Protein 2DYQ (pdb70)

Structure (mmCIF, N/CA/C/O backbone):
data_2DYQ
#
_entry.id   2DYQ
#
_cell.length_a   82.292
_cell.length_b   82.292
_cell.length_c   104.871
_cell.angle_alpha   90.00
_cell.angle_beta   90.00
_cell.angle_gamma   120.00
#
_symmetry.space_group_name_H-M   'P 62 2 2'
#
loop_
_atom_site.group_PDB
_atom_site.id
_atom_site.type_symbol
_atom_site.label_atom_id
_atom_site.label_alt_id
_atom_site.label_comp_id
_atom_site.label_asym_id
_atom_site.label_entity_id
_atom_site.label_seq_id
_atom_site.pdbx_PDB_ins_code
_atom_site.Cartn_x
_atom_site.Cartn_y
_atom_site.Cartn_z
_atom_site.occupancy
_atom_site.B_iso_or_equiv
_atom_site.auth_seq_id
_atom_site.auth_comp_id
_atom_site.auth_asym_id
_atom_site.auth_atom_id
_atom_site.pdbx_PDB_model_num
ATOM 1 N N . ALA A 1 15 ? 39.708 42.351 23.271 1.00 58.02 288 ALA A N 1
ATOM 2 C CA . ALA A 1 15 ? 39.585 43.818 23.017 1.00 57.89 288 ALA A CA 1
ATOM 3 C C . ALA A 1 15 ? 40.031 44.196 21.587 1.00 57.76 288 ALA A C 1
ATOM 4 O O . ALA A 1 15 ? 41.209 44.506 21.348 1.00 57.83 288 ALA A O 1
ATOM 6 N N . GLN A 1 16 ? 39.085 44.145 20.643 1.00 57.35 289 GLN A N 1
ATOM 7 C CA . GLN A 1 16 ? 39.345 44.523 19.239 1.00 56.89 289 GLN A CA 1
ATOM 8 C C . GLN A 1 16 ? 38.557 45.736 18.714 1.00 56.08 289 GLN A C 1
ATOM 9 O O . GLN A 1 16 ? 37.929 46.463 19.493 1.00 56.28 289 GLN A O 1
ATOM 15 N N . LYS A 1 17 ? 38.601 45.961 17.404 1.00 54.74 290 LYS A N 1
ATOM 16 C CA . LYS A 1 17 ? 37.948 47.135 16.823 1.00 53.47 290 LYS A CA 1
ATOM 17 C C . LYS A 1 17 ? 37.895 47.022 15.310 1.00 52.34 290 LYS A C 1
ATOM 18 O O . LYS A 1 17 ? 38.911 47.184 14.635 1.00 52.45 290 LYS A O 1
ATOM 24 N N . TYR A 1 18 ? 36.730 46.729 14.757 1.00 50.69 291 TYR A N 1
ATOM 25 C CA . TYR A 1 18 ? 36.665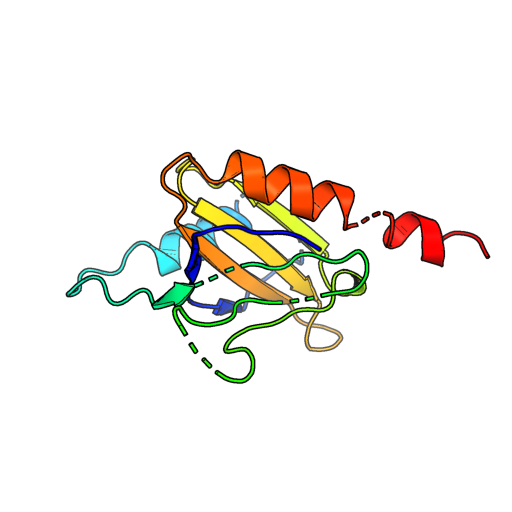 46.619 13.315 1.00 49.30 291 TYR A CA 1
ATOM 26 C C . TYR A 1 18 ? 35.383 47.190 12.758 1.00 48.77 291 TYR A C 1
ATOM 27 O O . TYR A 1 18 ? 34.301 46.810 13.184 1.00 48.84 291 TYR A O 1
ATOM 36 N N . GLU A 1 19 ? 35.520 48.133 11.828 1.00 48.25 292 GLU A N 1
ATOM 37 C CA . GLU A 1 19 ? 34.370 48.723 11.148 1.00 47.80 292 GLU A CA 1
ATOM 38 C C . GLU A 1 19 ? 33.931 47.725 10.098 1.00 47.33 292 GLU A C 1
ATOM 39 O O . GLU A 1 19 ? 34.649 47.487 9.114 1.00 47.55 292 GLU A O 1
ATOM 45 N N . ALA A 1 20 ? 32.764 47.129 10.306 1.00 46.30 293 ALA A N 1
ATOM 46 C CA . ALA A 1 20 ? 32.267 46.155 9.367 1.00 45.43 293 ALA A CA 1
ATOM 47 C C . ALA A 1 20 ? 30.770 46.269 9.217 1.00 45.10 293 ALA A C 1
ATOM 48 O O . ALA A 1 20 ? 30.083 46.699 10.142 1.00 45.16 293 ALA A O 1
ATOM 50 N N . LEU A 1 21 ? 30.271 45.897 8.040 1.00 44.71 294 LEU A N 1
ATOM 51 C CA . LEU A 1 21 ? 28.843 45.917 7.771 1.00 44.43 294 LEU A CA 1
ATOM 52 C C . LEU A 1 21 ? 28.287 44.520 7.910 1.00 44.60 294 LEU A C 1
ATOM 53 O O . LEU A 1 21 ? 28.581 43.658 7.074 1.00 44.75 294 LEU A O 1
ATOM 58 N N . TYR A 1 22 ? 27.499 44.294 8.963 1.00 44.48 295 TYR A N 1
ATOM 59 C CA . TYR A 1 22 ? 26.846 43.011 9.167 1.00 44.52 295 TYR A CA 1
ATOM 60 C C . TYR A 1 22 ? 25.844 42.809 8.042 1.00 44.98 295 TYR A C 1
ATOM 61 O O . TYR A 1 22 ? 24.980 43.647 7.817 1.00 45.33 295 TYR A O 1
ATOM 78 N N . GLY A 1 24 ? 23.931 39.807 7.508 1.00 44.07 297 GLY A N 1
ATOM 79 C CA . GLY A 1 24 ? 23.055 38.651 7.741 1.00 42.80 297 GLY A CA 1
ATOM 80 C C . GLY A 1 24 ? 23.675 37.333 8.172 1.00 42.00 297 GLY A C 1
ATOM 81 O O . GLY A 1 24 ? 24.893 37.188 8.233 1.00 41.67 297 GLY A O 1
ATOM 82 N N . THR A 1 25 ? 22.812 36.376 8.495 1.00 41.58 298 THR A N 1
ATOM 83 C CA . THR A 1 25 ? 23.231 35.030 8.873 1.00 41.31 298 THR A CA 1
ATOM 84 C C . THR A 1 25 ? 22.225 34.016 8.363 1.00 41.14 298 THR A C 1
ATOM 85 O O . THR A 1 25 ? 21.016 34.218 8.478 1.00 40.95 298 THR A O 1
ATOM 89 N N . LEU A 1 26 ? 22.738 32.930 7.794 1.00 41.07 299 LEU A N 1
ATOM 90 C CA . LEU A 1 26 ? 21.895 31.870 7.249 1.00 41.02 299 LEU A CA 1
ATOM 91 C C . LEU A 1 26 ? 22.476 30.481 7.482 1.00 41.25 299 LEU A C 1
ATOM 92 O O . LEU A 1 26 ? 23.691 30.347 7.620 1.00 41.23 299 LEU A O 1
ATOM 97 N N . PRO A 1 27 ? 21.607 29.447 7.543 1.00 41.53 300 PRO A N 1
ATOM 98 C CA . PRO A 1 27 ? 22.033 28.070 7.810 1.00 41.86 300 PRO A CA 1
ATOM 99 C C . PRO A 1 27 ? 22.855 27.488 6.676 1.00 42.45 300 PRO A C 1
ATOM 100 O O . PRO A 1 27 ? 22.648 27.860 5.530 1.00 42.59 300 PRO A O 1
ATOM 104 N N . VAL A 1 28 ? 23.776 26.583 7.000 1.00 43.19 301 VAL A N 1
ATOM 105 C CA . VAL A 1 28 ? 24.629 25.930 6.000 1.00 43.89 301 VAL A CA 1
ATOM 106 C C . VAL A 1 28 ? 24.696 24.402 6.211 1.00 44.75 301 VAL A C 1
ATOM 107 O O . VAL A 1 28 ? 24.477 23.919 7.324 1.00 44.73 301 VAL A O 1
ATOM 111 N N . THR A 1 29 ? 24.989 23.651 5.147 1.00 45.79 302 THR A N 1
ATOM 112 C CA . THR A 1 29 ? 25.068 22.180 5.223 1.00 46.90 302 THR A CA 1
ATOM 113 C C . THR A 1 29 ? 26.167 21.614 6.128 1.00 47.83 302 THR A C 1
ATOM 114 O O . THR A 1 29 ? 25.881 21.232 7.259 1.00 47.83 302 THR A O 1
ATOM 118 N N . LYS A 1 30 ? 27.401 21.535 5.628 1.00 49.19 303 LYS A N 1
ATOM 119 C CA . LYS A 1 30 ? 28.532 21.014 6.411 1.00 50.45 303 LYS A CA 1
ATOM 120 C C . LYS A 1 30 ? 29.214 22.158 7.170 1.00 51.34 303 LYS A C 1
ATOM 121 O O . LYS A 1 30 ? 29.209 23.299 6.710 1.00 51.37 303 LYS A O 1
ATOM 123 N N . ALA A 1 31 ? 29.800 21.838 8.323 1.00 52.62 304 ALA A N 1
ATOM 124 C CA . ALA A 1 31 ? 30.446 22.829 9.199 1.00 53.83 304 ALA A CA 1
ATOM 125 C C . ALA A 1 31 ? 31.761 23.435 8.719 1.00 54.72 304 ALA A C 1
ATOM 126 O O . ALA A 1 31 ? 32.411 24.138 9.490 1.00 54.82 304 ALA A O 1
ATOM 136 N N . GLY A 1 33 ? 34.438 24.424 4.860 1.00 56.72 306 GLY A N 1
ATOM 137 C CA . GLY A 1 33 ? 34.761 24.386 3.425 1.00 56.42 306 GLY A CA 1
ATOM 138 C C . GLY A 1 33 ? 34.645 25.754 2.774 1.00 56.17 306 GLY A C 1
ATOM 139 O O . GLY A 1 33 ? 33.657 26.455 2.988 1.00 56.21 306 GLY A O 1
ATOM 148 N N . ASP A 1 35 ? 34.013 26.604 -0.222 1.00 54.04 308 ASP A N 1
ATOM 149 C CA . ASP A 1 35 ? 32.888 26.610 -1.150 1.00 53.08 308 ASP A CA 1
ATOM 150 C C . ASP A 1 35 ? 31.564 26.780 -0.412 1.00 52.42 308 ASP A C 1
ATOM 151 O O . ASP A 1 35 ? 30.696 27.540 -0.849 1.00 52.47 308 ASP A O 1
ATOM 156 N N . VAL A 1 36 ? 31.422 26.056 0.700 1.00 51.47 309 VAL A N 1
ATOM 157 C CA . VAL A 1 36 ? 30.239 26.118 1.555 1.00 50.51 309 VAL A CA 1
ATOM 158 C C . VAL A 1 36 ? 30.111 27.545 2.070 1.00 49.76 309 VAL A C 1
ATOM 159 O O . VAL A 1 36 ? 29.014 28.107 2.132 1.00 49.74 309 VAL A O 1
ATOM 163 N N . LEU A 1 37 ? 31.256 28.124 2.407 1.00 48.89 310 LEU A N 1
ATOM 164 C CA . LEU A 1 37 ? 31.328 29.482 2.897 1.00 48.13 310 LEU A CA 1
ATOM 165 C C . LEU A 1 37 ? 30.957 30.439 1.784 1.00 47.62 310 LEU A C 1
ATOM 166 O O . LEU A 1 37 ? 30.151 31.332 1.984 1.00 47.70 310 LEU A O 1
ATOM 171 N N . ASN A 1 38 ? 31.524 30.249 0.604 1.00 47.15 311 ASN A N 1
ATOM 172 C CA . ASN A 1 38 ? 31.203 31.140 -0.496 1.00 46.85 311 ASN A CA 1
ATOM 173 C C . ASN A 1 38 ? 29.770 31.101 -0.967 1.00 46.63 311 ASN A C 1
ATOM 174 O O . ASN A 1 38 ? 29.217 32.136 -1.328 1.00 46.60 311 ASN A O 1
ATOM 179 N N . GLU A 1 39 ? 29.182 29.906 -0.953 1.00 46.31 312 GLU A N 1
ATOM 180 C CA . GLU A 1 39 ? 27.779 29.718 -1.313 1.00 45.92 312 GLU A CA 1
ATOM 181 C C . GLU A 1 39 ? 26.956 30.588 -0.370 1.00 45.63 312 GLU A C 1
ATOM 182 O O . GLU A 1 39 ? 26.032 31.294 -0.794 1.00 45.54 312 GLU A O 1
ATOM 188 N N . ALA A 1 40 ? 27.322 30.534 0.908 1.00 45.11 313 ALA A N 1
ATOM 189 C CA . ALA A 1 40 ? 26.656 31.288 1.954 1.00 44.75 313 ALA A CA 1
ATOM 190 C C . ALA A 1 40 ? 26.881 32.798 1.824 1.00 44.58 313 ALA A C 1
ATOM 191 O O . ALA A 1 40 ? 25.921 33.561 1.730 1.00 44.46 313 ALA A O 1
ATOM 193 N N . ILE A 1 41 ? 28.144 33.224 1.815 1.00 44.60 314 ILE A N 1
ATOM 194 C CA . ILE A 1 41 ? 28.480 34.645 1.667 1.00 44.47 314 ILE A CA 1
ATOM 195 C C . ILE A 1 41 ? 27.893 35.149 0.367 1.00 44.72 314 ILE A C 1
ATOM 196 O O . ILE A 1 41 ? 27.287 36.224 0.316 1.00 44.71 314 ILE A O 1
ATOM 201 N N . GLY A 1 42 ? 28.092 34.348 -0.677 1.00 44.83 315 GLY A N 1
ATOM 202 C CA . GLY A 1 42 ? 27.610 34.654 -2.003 1.00 45.23 315 GLY A CA 1
ATOM 203 C C . GLY A 1 42 ? 26.126 34.930 -2.020 1.00 45.51 315 GLY A C 1
ATOM 204 O O . GLY A 1 42 ? 25.704 35.966 -2.537 1.00 45.76 315 GLY A O 1
ATOM 205 N N . THR A 1 43 ? 25.331 34.032 -1.436 1.00 45.57 316 THR A N 1
ATOM 206 C CA . THR A 1 43 ? 23.875 34.216 -1.464 1.00 45.78 316 THR A CA 1
ATOM 207 C C . THR A 1 43 ? 23.361 35.325 -0.551 1.00 45.83 316 THR A C 1
ATOM 208 O O . THR A 1 43 ? 22.212 35.747 -0.689 1.00 45.87 316 THR A O 1
ATOM 212 N N . LEU A 1 44 ? 24.219 35.793 0.358 1.00 45.92 317 LEU A N 1
ATOM 213 C CA . LEU A 1 44 ? 23.906 36.943 1.213 1.00 46.04 317 LEU A CA 1
ATOM 214 C C . LEU A 1 44 ? 24.303 38.229 0.515 1.00 46.46 317 LEU A C 1
ATOM 215 O O . LEU A 1 44 ? 23.807 39.308 0.853 1.00 46.33 317 LEU A O 1
ATOM 220 N N . THR A 1 45 ? 25.219 38.099 -0.443 1.00 47.07 318 THR A N 1
ATOM 221 C CA . THR A 1 45 ? 25.698 39.225 -1.225 1.00 47.68 318 THR A CA 1
ATOM 222 C C . THR A 1 45 ? 24.686 39.550 -2.310 1.00 48.49 318 THR A C 1
ATOM 223 O O . THR A 1 45 ? 24.286 40.706 -2.445 1.00 48.69 318 THR A O 1
ATOM 227 N N . ALA A 1 46 ? 24.271 38.526 -3.065 1.00 49.36 319 ALA A N 1
ATOM 228 C CA . ALA A 1 46 ? 23.307 38.672 -4.168 1.00 50.04 319 ALA A CA 1
ATOM 229 C C . ALA A 1 46 ? 21.997 39.228 -3.628 1.00 50.47 319 ALA A C 1
ATOM 230 O O . ALA A 1 46 ? 20.992 38.516 -3.493 1.00 50.48 319 ALA A O 1
ATOM 232 N N . ARG A 1 47 ? 22.029 40.529 -3.349 1.00 51.06 320 ARG A N 1
ATOM 233 C CA . ARG A 1 47 ? 20.929 41.216 -2.707 1.00 51.83 320 ARG A CA 1
ATOM 234 C C . ARG A 1 47 ? 20.675 42.612 -3.283 1.00 52.25 320 ARG A C 1
ATOM 235 O O . ARG A 1 47 ? 21.070 43.618 -2.693 1.00 52.33 320 ARG A O 1
ATOM 243 N N . GLY A 1 48 ? 20.021 42.662 -4.443 1.00 52.79 321 GLY A N 1
ATOM 244 C CA . GLY A 1 48 ? 19.693 43.929 -5.096 1.00 53.25 321 GLY A CA 1
ATOM 245 C C . GLY A 1 48 ? 18.729 44.705 -4.215 1.00 53.57 321 GLY A C 1
ATOM 246 O O . GLY A 1 48 ? 17.539 44.367 -4.135 1.00 53.71 321 GLY A O 1
ATOM 247 N N . ASP A 1 49 ? 19.249 45.739 -3.549 1.00 53.63 322 ASP A N 1
ATOM 248 C CA . ASP A 1 49 ? 18.453 46.555 -2.626 1.00 53.77 322 ASP A CA 1
ATOM 249 C C . ASP A 1 49 ? 18.964 47.999 -2.497 1.00 53.46 322 A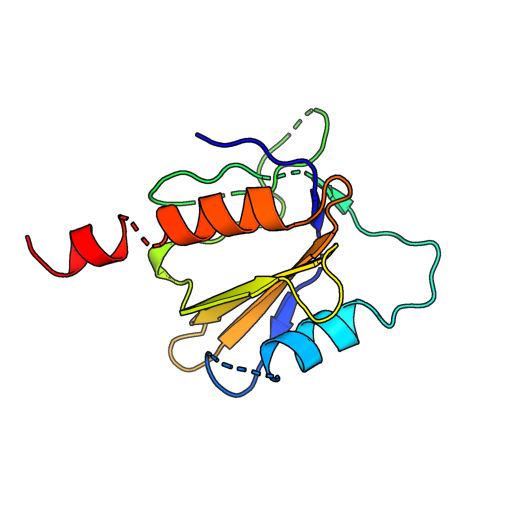SP A C 1
ATOM 250 O O . ASP A 1 49 ? 19.693 48.490 -3.366 1.00 53.72 322 ASP A O 1
ATOM 255 N N . ARG A 1 50 ? 18.564 48.663 -1.406 1.00 52.99 323 ARG A N 1
ATOM 256 C CA . ARG A 1 50 ? 19.018 50.018 -1.066 1.00 52.42 323 ARG A CA 1
ATOM 257 C C . ARG A 1 50 ? 20.356 49.916 -0.304 1.00 51.99 323 ARG A C 1
ATOM 258 O O . ARG A 1 50 ? 20.919 50.922 0.160 1.00 51.86 323 ARG A O 1
ATOM 260 N N . ASN A 1 51 ? 20.844 48.674 -0.211 1.00 51.39 324 ASN A N 1
ATOM 261 C CA . ASN A 1 51 ? 22.087 48.280 0.461 1.00 50.59 324 ASN A CA 1
ATOM 262 C C . ASN A 1 51 ? 22.024 48.536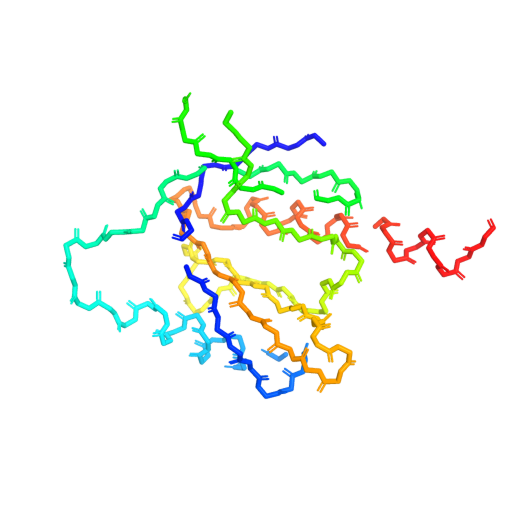 1.967 1.00 50.07 324 ASN A C 1
ATOM 263 O O . ASN A 1 51 ? 22.844 49.255 2.530 1.00 49.76 324 ASN A O 1
ATOM 268 N N . ALA A 1 52 ? 21.038 47.901 2.599 1.00 49.60 325 ALA A N 1
ATOM 269 C CA . ALA A 1 52 ? 20.735 48.046 4.023 1.00 49.13 325 ALA A CA 1
ATOM 270 C C . ALA A 1 52 ? 21.541 47.201 5.019 1.00 48.78 325 ALA A C 1
ATOM 271 O O . ALA A 1 52 ? 20.988 46.744 6.021 1.00 48.48 325 ALA A O 1
ATOM 273 N N . TRP A 1 53 ? 22.827 46.986 4.759 1.00 48.49 326 TRP A N 1
ATOM 274 C CA . TRP A 1 53 ? 23.658 46.248 5.706 1.00 48.38 326 TRP A CA 1
ATOM 275 C C . TRP A 1 53 ? 24.021 47.159 6.869 1.00 48.86 326 TRP A C 1
ATOM 276 O O . TRP 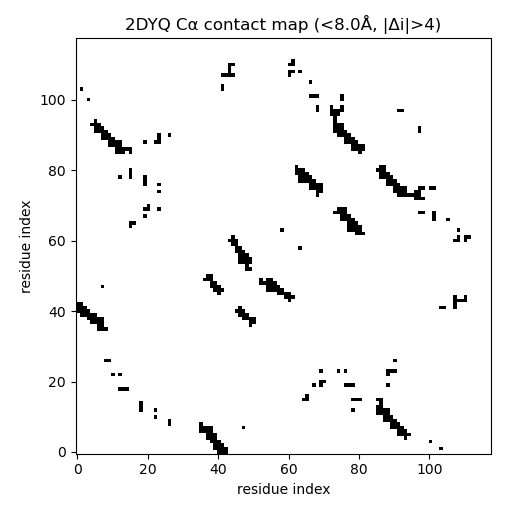A 1 53 ? 24.540 48.252 6.666 1.00 48.94 326 TRP A O 1
ATOM 287 N N . VAL A 1 54 ? 23.766 46.698 8.086 1.00 49.54 327 VAL A N 1
ATOM 288 C CA . VAL A 1 54 ? 24.012 47.507 9.275 1.00 50.29 327 VAL A CA 1
ATOM 289 C C . VAL A 1 54 ? 25.499 47.732 9.553 1.00 50.96 327 VAL A C 1
ATOM 290 O O . VAL A 1 54 ? 26.268 46.778 9.657 1.00 50.80 327 VAL A O 1
ATOM 294 N N . PRO A 1 55 ? 25.913 49.008 9.638 1.00 51.90 328 PRO A N 1
ATOM 295 C CA . PRO A 1 55 ? 27.294 49.346 9.982 1.00 52.47 328 PRO A CA 1
ATOM 296 C C . PRO A 1 55 ? 27.519 49.065 11.452 1.00 53.11 328 PRO A C 1
ATOM 297 O O . PRO A 1 55 ? 26.760 49.543 12.304 1.00 53.16 328 PRO A O 1
ATOM 301 N N . THR A 1 56 ? 28.541 48.275 11.745 1.00 53.93 329 THR A N 1
ATOM 302 C CA . THR A 1 56 ? 28.836 47.914 13.119 1.00 54.95 329 THR A CA 1
ATOM 303 C C . THR A 1 56 ? 30.299 48.080 13.472 1.00 55.73 329 THR A C 1
ATOM 304 O O . THR A 1 56 ? 31.095 48.600 12.690 1.00 55.90 329 THR A O 1
ATOM 316 N N . LEU A 1 58 ? 33.155 45.563 15.364 1.00 57.60 331 LEU A N 1
ATOM 317 C CA . LEU A 1 58 ? 33.450 44.268 15.975 1.00 57.51 331 LEU A CA 1
ATOM 318 C C . LEU A 1 58 ? 34.552 44.184 17.019 1.00 57.69 331 LEU A C 1
ATOM 319 O O . LEU A 1 58 ? 35.716 44.540 16.786 1.00 57.83 331 LEU A O 1
ATOM 324 N N . SER A 1 59 ? 34.138 43.688 18.177 1.00 57.69 332 SER A N 1
ATOM 325 C CA . SER A 1 59 ? 35.006 43.451 19.293 1.00 57.66 332 SER A CA 1
ATOM 326 C C . SER A 1 59 ? 35.288 41.967 19.190 1.00 57.79 332 SER A C 1
ATOM 327 O O . SER A 1 59 ? 34.382 41.165 18.932 1.00 57.68 332 SER A O 1
ATOM 330 N N . VAL A 1 60 ? 36.545 41.599 19.366 1.00 57.86 333 VAL A N 1
ATOM 331 C CA . VAL A 1 60 ? 36.920 40.208 19.353 1.00 57.86 333 VAL A CA 1
ATOM 332 C C . VAL A 1 60 ? 37.802 39.965 20.560 1.00 58.12 333 VAL A C 1
ATOM 333 O O . VAL A 1 60 ? 38.980 40.325 20.552 1.00 58.45 333 VAL A O 1
ATOM 337 N N . SER A 1 61 ? 37.221 39.416 21.623 1.00 58.19 334 SER A N 1
ATOM 338 C CA . SER A 1 61 ? 38.010 39.046 22.786 1.00 58.20 334 SER A CA 1
ATOM 339 C C . SER A 1 61 ? 38.410 37.595 22.529 1.00 58.35 334 SER A C 1
ATOM 340 O O . SER A 1 61 ? 38.085 37.039 21.474 1.00 58.22 334 SER A O 1
ATOM 343 N N . ASP A 1 62 ? 39.124 36.986 23.469 1.00 58.66 335 ASP A N 1
ATOM 344 C CA . ASP A 1 62 ? 39.540 35.585 23.330 1.00 58.90 335 ASP A CA 1
ATOM 345 C C . ASP A 1 62 ? 38.352 34.653 23.479 1.00 58.87 335 ASP A C 1
ATOM 346 O O . ASP A 1 62 ? 38.381 33.502 23.022 1.00 58.89 335 ASP A O 1
ATOM 351 N N . SER A 1 63 ? 37.320 35.179 24.129 1.00 58.73 336 SER A N 1
ATOM 352 C CA . SER A 1 63 ? 36.114 34.454 24.459 1.00 58.72 336 SER A CA 1
ATOM 353 C C . SER A 1 63 ? 34.937 34.746 23.523 1.00 58.85 336 SER A C 1
ATOM 354 O O . SER A 1 63 ? 34.241 33.818 23.075 1.00 58.73 336 SER A O 1
ATOM 357 N N . LEU A 1 64 ? 34.745 36.026 23.204 1.00 58.94 337 LEU A N 1
ATOM 358 C CA . LEU A 1 64 ? 33.564 36.455 22.470 1.00 59.04 337 LEU A CA 1
ATOM 359 C C . LEU A 1 64 ? 33.771 37.457 21.336 1.00 59.55 337 LEU A C 1
ATOM 360 O O . LEU A 1 64 ? 34.701 38.270 21.350 1.00 59.37 337 LEU A O 1
ATOM 373 N N . THR A 1 66 ? 31.613 40.355 19.222 1.00 60.71 339 THR A N 1
ATOM 374 C CA . THR A 1 66 ? 30.437 41.196 19.314 1.00 60.50 339 THR A CA 1
ATOM 375 C C . THR A 1 66 ? 30.393 42.264 18.230 1.00 60.40 339 THR A C 1
ATOM 376 O O . THR A 1 66 ? 31.414 42.851 17.882 1.00 60.30 339 THR A O 1
ATOM 380 N N . ALA A 1 67 ? 29.194 42.498 17.708 1.00 60.44 340 ALA A N 1
ATOM 381 C CA . ALA A 1 67 ? 28.958 43.495 16.676 1.00 60.60 340 ALA A CA 1
ATOM 382 C C . ALA A 1 67 ? 27.996 44.569 17.188 1.00 60.86 340 ALA A C 1
ATOM 383 O O . ALA A 1 67 ? 26.785 44.480 16.981 1.00 61.01 340 ALA A O 1
ATOM 385 N N . HIS A 1 68 ? 28.538 45.573 17.874 1.00 61.11 341 HIS A N 1
ATOM 386 C CA . HIS A 1 68 ? 27.736 46.676 18.401 1.00 61.30 341 HIS A CA 1
ATOM 387 C C . HIS A 1 68 ? 27.392 47.659 17.290 1.00 61.25 341 HIS A C 1
ATOM 388 O O . HIS A 1 68 ? 28.122 47.749 16.308 1.00 61.32 341 HIS A O 1
ATOM 395 N N . PRO A 1 69 ? 26.288 48.414 17.441 1.00 61.30 342 PRO A N 1
ATOM 396 C CA . PRO A 1 69 ? 25.969 49.411 16.413 1.00 61.25 342 PRO A CA 1
ATOM 397 C C . PRO A 1 69 ? 26.850 50.665 16.577 1.00 61.08 342 PRO A C 1
ATOM 398 O O . PRO A 1 69 ? 27.573 50.779 17.571 1.00 61.13 342 PRO A O 1
ATOM 402 N N . ILE A 1 70 ? 26.804 51.585 15.614 1.00 60.77 343 ILE A N 1
ATOM 403 C CA . ILE A 1 70 ? 27.603 52.813 15.695 1.00 60.48 343 ILE A CA 1
ATOM 404 C C . ILE A 1 70 ? 26.919 53.805 16.651 1.00 60.49 343 ILE A C 1
ATOM 405 O O . ILE A 1 70 ? 25.731 54.102 16.490 1.00 60.48 343 ILE A O 1
ATOM 410 N N . GLN A 1 71 ? 27.668 54.299 17.644 1.00 60.33 344 GLN A N 1
ATOM 411 C CA . GLN A 1 71 ? 27.170 55.270 18.644 1.00 60.28 344 GLN A CA 1
ATOM 412 C C . GLN A 1 71 ? 25.793 54.902 19.209 1.00 60.32 344 GLN A C 1
ATOM 413 O O . GLN A 1 71 ? 25.519 55.095 20.396 1.00 60.42 344 GLN A O 1
ATOM 419 N N . GLU A 1 78 ? 23.119 50.251 24.580 1.00 54.66 351 GLU A N 1
ATOM 420 C CA . GLU A 1 78 ? 23.286 49.791 23.193 1.00 54.66 351 GLU A CA 1
ATOM 421 C C . GLU A 1 78 ? 23.924 48.392 23.152 1.00 54.78 351 GLU A C 1
ATOM 422 O O . GLU A 1 78 ? 25.071 48.229 22.716 1.00 54.92 351 GLU A O 1
ATOM 424 N N . GLU A 1 79 ? 23.171 47.389 23.616 1.00 54.72 352 GLU A N 1
ATOM 425 C CA . GLU A 1 79 ? 23.633 45.994 23.628 1.00 54.55 352 GLU A CA 1
ATOM 426 C C . GLU A 1 79 ? 23.731 45.479 22.186 1.00 54.21 352 GLU A C 1
ATOM 427 O O . GLU A 1 79 ? 23.058 46.020 21.302 1.00 54.09 352 GLU A O 1
ATOM 433 N N . PRO A 1 80 ? 24.570 44.439 21.954 1.00 53.91 353 PRO A N 1
ATOM 434 C CA . PRO A 1 80 ? 24.867 43.790 20.660 1.00 53.51 353 PRO A CA 1
ATOM 435 C C . PRO A 1 80 ? 23.678 43.544 19.740 1.00 53.04 353 PRO A C 1
ATOM 436 O O . PRO A 1 80 ? 22.531 43.494 20.187 1.00 53.18 353 PRO A O 1
ATOM 440 N N . LEU A 1 81 ? 23.970 43.376 18.456 1.00 52.46 354 LEU A N 1
ATOM 441 C CA . LEU A 1 81 ? 22.945 43.074 17.465 1.00 51.92 354 LEU A CA 1
ATOM 442 C C . LEU A 1 81 ? 23.313 41.787 16.749 1.00 51.39 354 LEU A C 1
ATOM 443 O O . LEU A 1 81 ? 22.633 41.351 15.829 1.00 51.49 354 LEU A O 1
ATOM 448 N N . TRP A 1 82 ? 24.425 41.209 17.182 1.00 50.83 355 TRP A N 1
ATOM 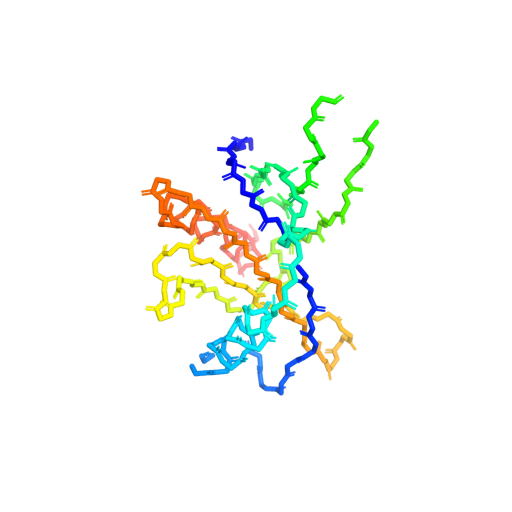449 C CA . TRP A 1 82 ? 24.929 39.937 16.696 1.00 50.36 355 TRP A CA 1
ATOM 450 C C . TRP A 1 82 ? 26.151 39.629 17.505 1.00 50.09 355 TRP A C 1
ATOM 451 O O . TRP A 1 82 ? 27.046 40.461 17.622 1.00 50.21 355 TRP A O 1
ATOM 462 N N . GLN A 1 83 ? 26.197 38.430 18.060 1.00 49.71 356 GLN A N 1
ATOM 463 C CA . GLN A 1 83 ? 27.356 38.024 18.816 1.00 49.55 356 GLN A CA 1
ATOM 464 C C . GLN A 1 83 ? 27.540 36.537 18.691 1.00 49.09 356 GLN A C 1
ATOM 465 O O . GLN A 1 83 ? 26.605 35.825 18.328 1.00 49.16 356 GLN A O 1
ATOM 471 N N . CYS A 1 84 ? 28.749 36.075 18.986 1.00 48.60 357 CYS A N 1
ATOM 472 C CA . CYS A 1 84 ? 29.064 34.665 18.882 1.00 48.20 357 CYS A CA 1
ATOM 473 C C . CYS A 1 84 ? 30.296 34.282 19.713 1.00 47.73 357 CYS A C 1
ATOM 474 O O . CYS A 1 84 ? 31.361 34.904 19.580 1.00 47.85 357 CYS A O 1
ATOM 477 N N . PRO A 1 85 ? 30.147 33.273 20.595 1.00 46.99 358 PRO A N 1
ATOM 478 C CA . PRO A 1 85 ? 31.280 32.814 21.388 1.00 46.48 358 PRO A CA 1
ATOM 479 C C . PRO A 1 85 ? 32.284 32.131 20.467 1.00 46.05 358 PRO A C 1
ATOM 480 O O . PRO A 1 85 ? 31.919 31.234 19.694 1.00 46.10 358 PRO A O 1
ATOM 484 N N . VAL A 1 86 ? 33.536 32.573 20.547 1.00 45.20 359 VAL A N 1
ATOM 485 C CA . VAL A 1 86 ? 34.624 32.049 19.723 1.00 43.89 359 VAL A CA 1
ATOM 486 C C . VAL A 1 86 ? 34.683 30.529 19.745 1.00 43.39 359 VAL A C 1
ATOM 487 O O . VAL A 1 86 ? 35.051 29.912 18.751 1.00 43.10 359 VAL A O 1
ATOM 491 N N . ARG A 1 87 ? 34.300 29.927 20.871 1.00 43.04 360 ARG A N 1
ATOM 492 C CA . ARG A 1 87 ? 34.337 28.468 21.008 1.00 42.73 360 ARG A CA 1
ATOM 493 C C . ARG A 1 87 ? 33.419 27.760 20.007 1.00 42.22 360 ARG A C 1
ATOM 494 O O . ARG A 1 87 ? 33.725 26.646 19.573 1.00 42.09 360 ARG A O 1
ATOM 502 N N . LEU A 1 88 ? 32.314 28.414 19.632 1.00 41.68 361 LEU A N 1
ATOM 503 C CA . LEU A 1 88 ? 31.333 27.831 18.698 1.00 40.94 361 LEU A CA 1
ATOM 504 C C . LEU A 1 88 ? 31.773 27.854 17.232 1.00 40.58 361 LEU A C 1
ATOM 505 O O . LEU A 1 88 ? 31.300 27.055 16.410 1.00 40.62 361 LEU A O 1
ATOM 510 N N . VAL A 1 89 ? 32.682 28.774 16.923 1.00 39.97 362 VAL A N 1
ATOM 511 C CA . VAL A 1 89 ? 33.201 28.969 15.571 1.00 39.32 362 VAL A CA 1
ATOM 512 C C . VAL A 1 89 ? 33.898 27.711 15.056 1.00 38.81 362 VAL A C 1
ATOM 513 O O . VAL A 1 89 ? 34.739 27.152 15.761 1.00 38.77 362 VAL A O 1
ATOM 517 N N . THR A 1 90 ? 33.548 27.273 13.842 1.00 38.25 363 THR A N 1
ATOM 518 C CA . THR A 1 90 ? 34.127 26.045 13.243 1.00 37.61 363 THR A CA 1
ATOM 519 C C . THR A 1 90 ? 35.000 26.304 12.016 1.00 37.57 363 THR A C 1
ATOM 520 O O . THR A 1 90 ? 36.058 25.692 11.871 1.00 37.70 363 THR A O 1
ATOM 524 N N . PHE A 1 91 ? 34.540 27.191 11.135 1.00 37.35 364 PHE A N 1
ATOM 525 C CA . PHE A 1 91 ? 35.280 27.572 9.932 1.00 36.98 364 PHE A CA 1
ATOM 526 C C . PHE A 1 91 ? 35.241 29.109 9.731 1.00 36.72 364 PHE A C 1
ATOM 527 O O . PHE A 1 91 ? 34.243 29.759 10.046 1.00 36.68 364 PHE A O 1
ATOM 535 N N . ILE A 1 92 ? 36.329 29.690 9.226 1.00 36.28 365 ILE A N 1
ATOM 536 C CA . ILE A 1 92 ? 36.374 31.132 8.946 1.00 35.76 365 ILE A CA 1
ATOM 537 C C . ILE A 1 92 ? 37.106 31.448 7.646 1.00 35.50 365 ILE A C 1
ATOM 538 O O . ILE A 1 92 ? 37.746 30.580 7.051 1.00 35.11 365 ILE A O 1
ATOM 543 N N . GLY A 1 93 ? 37.021 32.706 7.224 1.00 35.29 366 GLY A N 1
ATOM 544 C CA . GLY A 1 93 ? 37.711 33.137 6.028 1.00 35.48 366 GLY A CA 1
ATOM 545 C C . GLY A 1 93 ? 37.140 34.315 5.266 1.00 35.72 366 GLY A C 1
ATOM 546 O O . GLY A 1 93 ? 36.011 34.763 5.492 1.00 35.60 366 GLY A O 1
ATOM 547 N N . VAL A 1 94 ? 37.974 34.816 4.364 1.00 35.99 367 VAL A N 1
ATOM 548 C CA . VAL A 1 94 ? 37.657 35.894 3.455 1.00 36.29 367 VAL A CA 1
ATOM 549 C C . VAL A 1 94 ? 37.051 35.140 2.280 1.00 36.70 367 VAL A C 1
ATOM 550 O O . VAL A 1 94 ? 37.513 34.045 1.975 1.00 37.04 367 VAL A O 1
ATOM 554 N N . GLY A 1 95 ? 36.025 35.689 1.628 1.00 36.98 368 GLY A N 1
ATOM 555 C CA . GLY A 1 95 ? 35.376 34.985 0.513 1.00 37.23 368 GLY A CA 1
ATOM 556 C C . GLY A 1 95 ? 36.053 35.176 -0.826 1.00 37.59 368 GLY A C 1
ATOM 557 O O . GLY A 1 95 ? 37.227 35.552 -0.876 1.00 37.73 368 GLY A O 1
ATOM 558 N N . ARG A 1 96 ? 35.318 34.904 -1.913 1.00 38.00 369 ARG A N 1
ATOM 559 C CA . ARG A 1 96 ? 35.817 35.113 -3.288 1.00 38.26 369 ARG A CA 1
ATOM 560 C C . ARG A 1 96 ? 36.040 36.611 -3.495 1.00 38.46 369 ARG A C 1
ATOM 561 O O . ARG A 1 96 ? 36.807 37.025 -4.367 1.00 38.61 369 ARG A O 1
ATOM 563 N N . ASP A 1 97 ? 35.340 37.407 -2.683 1.00 38.57 370 ASP A N 1
ATOM 564 C CA . ASP A 1 97 ? 35.476 38.852 -2.664 1.00 38.54 370 ASP A CA 1
ATOM 565 C C . ASP A 1 97 ? 36.141 39.255 -1.354 1.00 38.37 370 ASP A C 1
ATOM 566 O O . ASP A 1 97 ? 35.515 39.165 -0.292 1.00 38.57 370 ASP A O 1
ATOM 571 N N . PRO A 1 98 ? 37.416 39.679 -1.424 1.00 38.03 371 PRO A N 1
ATOM 572 C CA . PRO A 1 98 ? 38.245 40.169 -0.317 1.00 37.93 371 PRO A CA 1
ATOM 573 C C . PRO A 1 98 ? 37.585 41.180 0.650 1.00 38.00 371 PRO A C 1
ATOM 574 O O . PRO A 1 98 ? 38.103 41.406 1.750 1.00 38.07 371 PRO A O 1
ATOM 578 N N . HIS A 1 99 ? 36.468 41.786 0.252 1.00 37.87 372 HIS A N 1
ATOM 579 C CA . HIS A 1 99 ? 35.757 42.709 1.130 1.00 37.62 372 HIS A CA 1
ATOM 580 C C . HIS A 1 99 ? 34.995 41.983 2.227 1.00 37.85 372 HIS A C 1
ATOM 581 O O . HIS A 1 99 ? 34.772 42.519 3.314 1.00 37.69 372 HIS A O 1
ATOM 588 N N . THR A 1 100 ? 34.598 40.758 1.918 1.00 38.15 373 THR A N 1
ATOM 589 C CA . THR A 1 100 ? 33.797 39.959 2.815 1.00 38.60 373 THR A CA 1
ATOM 590 C C . THR A 1 100 ? 34.597 39.010 3.693 1.00 38.94 373 THR A C 1
ATOM 591 O O . THR A 1 100 ? 35.647 38.480 3.290 1.00 39.05 373 THR A O 1
ATOM 595 N N . PHE A 1 101 ? 34.086 38.834 4.908 1.00 39.08 374 PHE A N 1
ATOM 596 C CA . PHE A 1 101 ? 34.604 37.872 5.861 1.00 39.28 374 PHE A CA 1
ATOM 597 C C . PHE A 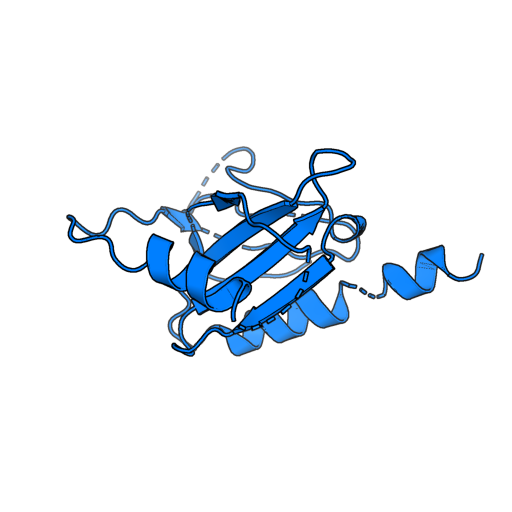1 101 ? 33.392 37.078 6.317 1.00 39.70 374 PHE A C 1
ATOM 598 O O . PHE A 1 101 ? 32.344 37.658 6.626 1.00 40.00 374 PHE A O 1
ATOM 606 N N . GLY A 1 102 ? 33.527 35.758 6.345 1.00 39.82 375 GLY A N 1
ATOM 607 C CA . GLY A 1 102 ? 32.434 34.893 6.743 1.00 40.11 375 GLY A CA 1
ATOM 608 C C . GLY A 1 102 ? 32.890 33.905 7.785 1.00 40.70 375 GLY A C 1
ATOM 609 O O . GLY A 1 102 ? 34.081 33.588 7.883 1.00 40.97 375 GLY A O 1
ATOM 610 N N . LEU A 1 103 ? 31.950 33.413 8.574 1.00 40.92 376 LEU A N 1
ATOM 611 C CA . LEU A 1 103 ? 32.293 32.453 9.586 1.00 41.72 376 LEU A CA 1
ATOM 612 C C . LEU A 1 103 ? 31.122 31.545 9.857 1.00 42.52 376 LEU A C 1
ATOM 613 O O . LEU A 1 103 ? 29.974 31.987 9.912 1.00 42.86 376 LEU A O 1
ATOM 618 N N . ILE A 1 104 ? 31.437 30.267 10.014 1.00 43.44 377 ILE A N 1
ATOM 619 C CA . ILE A 1 104 ? 30.459 29.239 10.275 1.00 44.41 377 ILE A CA 1
ATOM 620 C C . ILE A 1 104 ? 30.636 28.797 11.714 1.00 45.49 377 ILE A C 1
ATOM 621 O O . ILE A 1 104 ? 31.759 28.607 12.186 1.00 45.57 377 ILE A O 1
ATOM 626 N N . ALA A 1 105 ? 29.522 28.649 12.416 1.00 46.89 378 ALA A N 1
ATOM 627 C CA . ALA A 1 105 ? 29.566 28.221 13.789 1.00 48.25 378 ALA A CA 1
ATOM 628 C C . ALA A 1 105 ? 28.536 27.143 14.033 1.00 49.47 378 ALA A C 1
ATOM 629 O O . ALA A 1 105 ? 27.387 27.248 13.596 1.00 49.44 378 ALA A O 1
ATOM 631 N N . ASP A 1 106 ? 28.974 26.089 14.717 1.00 51.21 379 ASP A N 1
ATOM 632 C CA . ASP A 1 106 ? 28.098 24.991 15.097 1.00 52.59 379 ASP A CA 1
ATOM 633 C C . ASP A 1 106 ? 27.149 25.563 16.148 1.00 53.30 379 ASP A C 1
ATOM 634 O O . ASP A 1 106 ? 27.540 25.743 17.315 1.00 53.51 379 ASP A O 1
ATOM 639 N N . LEU A 1 107 ? 25.919 25.876 15.731 1.00 53.88 380 LEU A N 1
ATOM 640 C CA . LEU A 1 107 ? 24.951 26.433 16.668 1.00 54.40 380 LEU A CA 1
ATOM 641 C C . LEU A 1 107 ? 23.973 25.380 17.225 1.00 54.61 380 LEU A C 1
ATOM 642 O O . LEU A 1 107 ? 24.171 24.904 18.351 1.00 54.78 380 LEU A O 1
ATOM 647 N N . GLY A 1 108 ? 22.965 24.980 16.443 1.00 54.54 381 GLY A N 1
ATOM 648 C CA . GLY A 1 108 ? 21.939 24.021 16.911 1.00 54.17 381 GLY A CA 1
ATOM 649 C C . GLY A 1 108 ? 22.307 22.624 17.434 1.00 53.89 381 GLY A C 1
ATOM 650 O O . GLY A 1 108 ? 21.481 21.706 17.357 1.00 53.98 381 GLY A O 1
ATOM 651 N N . ARG A 1 109 ? 23.510 22.462 17.995 1.00 53.39 382 ARG A N 1
ATOM 652 C CA . ARG A 1 109 ? 24.013 21.160 18.497 1.00 53.02 382 ARG A CA 1
ATOM 653 C C . ARG A 1 109 ? 24.432 20.250 17.341 1.00 52.71 382 ARG A C 1
ATOM 654 O O . ARG A 1 109 ? 25.569 19.785 17.289 1.00 52.88 382 ARG A O 1
ATOM 656 N N . GLN A 1 110 ? 23.505 20.004 16.420 1.00 52.27 383 GLN A N 1
ATOM 657 C CA . GLN A 1 110 ? 23.764 19.214 15.226 1.00 51.79 383 GLN A CA 1
ATOM 658 C C . GLN A 1 110 ? 23.363 20.045 14.001 1.00 51.49 383 GLN A C 1
ATOM 659 O O . GLN A 1 110 ? 22.674 19.542 13.106 1.00 51.29 383 GLN A O 1
ATOM 661 N N . SER A 1 111 ? 23.798 21.315 13.968 1.00 51.07 384 SER A N 1
ATOM 662 C CA . SER A 1 111 ? 23.422 22.261 12.892 1.00 50.65 384 SER A CA 1
ATOM 663 C C . SER A 1 111 ? 24.274 23.537 12.831 1.00 50.12 384 SER A C 1
ATOM 664 O O . SER A 1 111 ? 24.593 24.120 13.871 1.00 50.28 384 SER A O 1
ATOM 667 N N . PHE A 1 112 ? 24.558 24.014 11.614 1.00 49.34 385 PHE A N 1
ATOM 668 C CA . PHE A 1 112 ? 25.484 25.147 11.423 1.00 48.69 385 PHE A CA 1
ATOM 669 C C . PHE A 1 112 ? 24.961 26.434 10.770 1.00 48.16 385 PHE A C 1
ATOM 670 O O . PHE A 1 112 ? 24.276 26.384 9.753 1.00 48.19 385 PHE A O 1
ATOM 678 N N . GLN A 1 113 ? 25.324 27.581 11.358 1.00 47.54 386 GLN A N 1
ATOM 679 C CA . GLN A 1 113 ? 24.982 28.928 10.853 1.00 46.66 386 GLN A CA 1
ATOM 680 C C . GLN A 1 113 ? 26.195 29.563 10.195 1.00 45.80 386 GLN A C 1
ATOM 681 O O . GLN A 1 113 ? 27.321 29.140 10.413 1.00 45.54 386 GLN A O 1
ATOM 687 N N . CYS A 1 114 ? 25.965 30.616 9.422 1.00 45.10 387 CYS A N 1
ATOM 688 C CA . CYS A 1 114 ? 27.054 31.337 8.775 1.00 44.43 387 CYS A CA 1
ATOM 689 C C . CYS A 1 114 ? 26.805 32.846 8.697 1.00 44.00 387 CYS A C 1
ATOM 690 O O . CYS A 1 114 ? 25.832 33.279 8.086 1.00 44.20 387 CYS A O 1
ATOM 693 N N . ALA A 1 115 ? 27.689 33.639 9.303 1.00 43.51 388 ALA A N 1
ATOM 694 C CA . ALA A 1 115 ? 27.548 35.108 9.332 1.00 43.13 388 ALA A CA 1
ATOM 695 C C . ALA A 1 115 ? 28.603 35.785 8.472 1.00 43.05 388 ALA A C 1
ATOM 696 O O . ALA A 1 115 ? 29.740 35.340 8.433 1.00 43.44 388 ALA A O 1
ATOM 698 N N . ALA A 1 116 ? 28.237 36.870 7.799 1.00 42.96 389 ALA A N 1
ATOM 699 C CA . ALA A 1 116 ? 29.173 37.566 6.915 1.00 42.87 389 ALA A CA 1
ATOM 700 C C . ALA A 1 116 ? 29.235 39.076 7.148 1.00 42.89 389 ALA A C 1
ATOM 701 O O . ALA A 1 116 ? 28.285 39.675 7.643 1.00 42.54 389 ALA A O 1
ATOM 703 N N . PHE A 1 117 ? 30.366 39.680 6.777 1.00 43.18 390 PHE A N 1
ATOM 704 C CA . PHE A 1 117 ? 30.582 41.117 6.963 1.00 43.39 390 PHE A CA 1
ATOM 705 C C . PHE A 1 117 ? 31.348 41.756 5.803 1.00 43.74 390 PHE A C 1
ATOM 706 O O . PHE A 1 117 ? 32.142 41.091 5.135 1.00 43.80 390 PHE A O 1
ATOM 714 N N . TRP A 1 118 ? 31.106 43.049 5.589 1.00 44.14 391 TRP A N 1
ATOM 715 C CA . TRP A 1 118 ? 31.783 43.825 4.560 1.00 44.58 391 TRP A CA 1
ATOM 716 C C . TRP A 1 118 ? 32.806 44.734 5.214 1.00 44.78 391 TRP A C 1
ATOM 717 O O . TRP A 1 118 ? 32.477 45.420 6.172 1.00 44.77 391 TRP A O 1
ATOM 728 N N . CYS A 1 119 ? 34.028 44.759 4.679 1.00 45.20 392 CYS A N 1
ATOM 729 C CA . CYS A 1 119 ? 35.111 45.592 5.214 1.00 45.69 392 CYS A CA 1
ATOM 730 C C . CYS A 1 119 ? 35.820 46.254 4.059 1.00 45.66 392 CYS A C 1
ATOM 731 O O . CYS A 1 119 ? 36.209 45.564 3.118 1.00 45.67 392 CYS A O 1
ATOM 734 N N . GLN A 1 120 ? 36.004 47.573 4.135 1.00 45.87 393 GLN A N 1
ATOM 735 C CA . GLN A 1 120 ? 36.636 48.342 3.036 1.00 46.09 393 GLN A CA 1
ATOM 736 C C . GLN A 1 120 ? 38.168 48.325 2.999 1.00 45.83 393 GLN A C 1
ATOM 737 O O . GLN A 1 120 ? 38.759 48.183 1.919 1.00 45.67 393 GLN A O 1
ATOM 743 N N . PRO A 1 121 ? 38.826 48.481 4.166 1.00 45.61 394 PRO A N 1
ATOM 744 C CA . PRO A 1 121 ? 40.280 48.391 4.041 1.00 45.34 394 PRO A CA 1
ATOM 745 C C . PRO A 1 121 ? 40.594 46.999 3.480 1.00 45.09 394 PRO A C 1
ATOM 746 O O . PRO A 1 121 ? 41.655 46.778 2.908 1.00 44.90 394 PRO A O 1
ATOM 750 N N . HIS A 1 122 ? 39.597 46.123 3.652 1.00 44.78 395 HIS A N 1
ATOM 751 C CA . HIS A 1 122 ? 39.473 44.691 3.291 1.00 44.29 395 HIS A CA 1
ATOM 752 C C . HIS A 1 122 ? 39.269 43.862 4.574 1.00 43.97 395 HIS A C 1
ATOM 753 O O . HIS A 1 122 ? 39.640 44.297 5.673 1.00 44.03 395 HIS A O 1
ATOM 760 N N . ALA A 1 123 ? 38.651 42.693 4.426 1.00 43.49 396 ALA A N 1
ATOM 761 C CA . ALA A 1 123 ? 38.314 41.820 5.560 1.00 43.13 396 ALA A CA 1
ATOM 762 C C . ALA A 1 123 ? 39.465 41.023 6.183 1.00 42.89 396 ALA A C 1
ATOM 763 O O . ALA A 1 123 ? 39.254 40.283 7.147 1.00 42.75 396 ALA A O 1
ATOM 765 N N . GLY A 1 124 ? 40.667 41.169 5.634 1.00 42.68 397 GLY A N 1
ATOM 766 C CA . GLY A 1 124 ? 41.845 40.456 6.130 1.00 42.35 397 GLY A CA 1
ATOM 767 C C . GLY A 1 124 ? 42.201 40.772 7.573 1.00 42.12 397 GLY A C 1
ATOM 768 O O . GLY A 1 124 ? 42.410 39.857 8.382 1.00 42.24 397 GLY A O 1
ATOM 769 N N . GLY A 1 125 ? 42.259 42.067 7.894 1.00 41.63 398 GLY A N 1
ATOM 770 C CA . GLY A 1 125 ? 42.606 42.539 9.236 1.00 40.91 398 GLY A CA 1
ATOM 771 C C . GLY A 1 125 ? 41.721 41.907 10.281 1.00 40.49 398 GLY A C 1
ATOM 772 O O . GLY A 1 125 ? 42.194 41.444 11.320 1.00 40.43 398 GLY A O 1
ATOM 773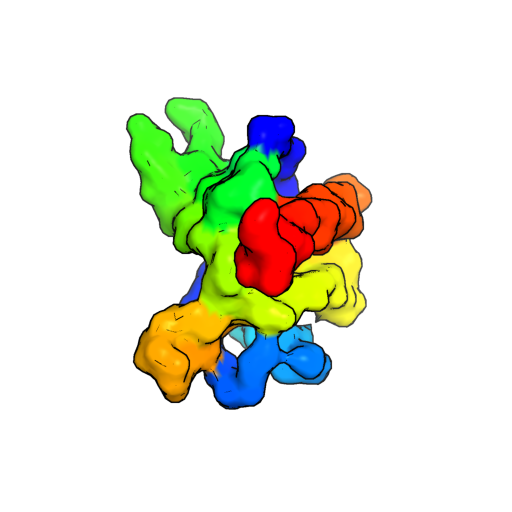 N N . LEU A 1 126 ? 40.427 41.890 9.989 1.00 40.02 399 LEU A N 1
ATOM 774 C CA . LEU A 1 126 ? 39.465 41.273 10.864 1.00 39.66 399 LEU A CA 1
ATOM 775 C C . LEU A 1 126 ? 39.752 39.794 10.923 1.00 39.64 399 LEU A C 1
ATOM 776 O O . LEU A 1 126 ? 40.003 39.253 11.989 1.00 40.00 399 LEU A O 1
ATOM 781 N N . SER A 1 127 ? 39.718 39.146 9.766 1.00 39.64 400 SER A N 1
ATOM 782 C CA . SER A 1 127 ? 39.961 37.714 9.677 1.00 39.52 400 SER A CA 1
ATOM 783 C C . SER A 1 127 ? 41.118 37.265 10.570 1.00 39.22 400 SER A C 1
ATOM 784 O O . SER A 1 127 ? 40.940 36.370 11.389 1.00 39.19 400 SER A O 1
ATOM 787 N N . GLU A 1 128 ? 42.282 37.897 10.425 1.00 38.94 401 GLU A N 1
ATOM 788 C CA . GLU A 1 128 ? 43.450 37.580 11.254 1.00 38.90 401 GLU A CA 1
ATOM 789 C C . GLU A 1 128 ? 43.132 37.587 12.745 1.00 38.53 401 GLU A C 1
ATOM 790 O O . GLU A 1 128 ? 43.532 36.681 13.480 1.00 38.76 401 GLU A O 1
ATOM 796 N N . ALA A 1 129 ? 42.420 38.618 13.188 1.00 37.93 402 ALA A N 1
ATOM 797 C CA . ALA A 1 129 ? 42.042 38.735 14.578 1.00 37.42 402 ALA A CA 1
ATOM 798 C C . ALA A 1 129 ? 41.162 37.563 14.999 1.00 37.21 402 ALA A C 1
ATOM 799 O O . ALA A 1 129 ? 41.373 36.962 16.057 1.00 37.55 402 ALA A O 1
ATOM 801 N N . VAL A 1 130 ? 40.187 37.224 14.166 1.00 36.61 403 VAL A N 1
ATOM 802 C CA . VAL A 1 130 ? 39.274 36.141 14.500 1.00 36.12 403 VAL A CA 1
ATOM 803 C C . VAL A 1 130 ? 40.002 34.809 14.610 1.00 35.78 403 VAL A C 1
ATOM 804 O O . VAL A 1 130 ? 39.744 34.036 15.531 1.00 35.95 403 VAL A O 1
ATOM 808 N N . GLN A 1 131 ? 40.916 34.553 13.678 1.00 35.39 404 GLN A N 1
ATOM 809 C CA . GLN A 1 131 ? 41.692 33.314 13.673 1.00 35.02 404 GLN A CA 1
ATOM 810 C C . GLN A 1 131 ? 42.521 33.208 14.945 1.00 35.02 404 GLN A C 1
ATOM 811 O O . GLN A 1 131 ? 42.451 32.201 15.665 1.00 34.91 404 GLN A O 1
ATOM 817 N N . ALA A 1 132 ? 43.282 34.262 15.225 1.00 34.84 405 ALA A N 1
ATOM 818 C CA . ALA A 1 132 ? 44.125 34.297 16.400 1.00 34.76 405 ALA A CA 1
ATOM 819 C C . ALA A 1 132 ? 43.295 33.976 17.648 1.00 34.94 405 ALA A C 1
ATOM 820 O O . ALA A 1 132 ? 43.753 33.237 18.519 1.00 34.99 405 ALA A O 1
ATOM 822 N N . ALA A 1 133 ? 42.069 34.503 17.700 1.00 35.15 406 ALA A N 1
ATOM 823 C CA . ALA A 1 133 ? 41.149 34.265 18.802 1.00 35.55 406 ALA A CA 1
ATOM 824 C C . ALA A 1 133 ? 40.798 32.787 18.891 1.00 36.29 406 ALA A C 1
ATOM 825 O O . ALA A 1 133 ? 40.885 32.189 19.967 1.00 36.49 406 ALA A O 1
ATOM 827 N N . CYS A 1 134 ? 40.412 32.195 17.759 1.00 36.95 407 CYS A N 1
ATOM 828 C CA . CYS A 1 134 ? 40.076 30.772 17.713 1.00 37.50 407 CYS A CA 1
ATOM 829 C C . CYS A 1 134 ? 41.225 29.898 18.170 1.00 37.99 407 CYS A C 1
ATOM 830 O O . CYS A 1 134 ? 41.001 28.877 18.820 1.00 38.43 407 CYS A O 1
ATOM 841 N N . VAL A 1 136 ? 43.766 30.718 20.331 1.00 36.04 409 VAL A N 1
ATOM 842 C CA . VAL A 1 136 ? 43.919 30.855 21.780 1.00 34.82 409 VAL A CA 1
ATOM 843 C C . VAL A 1 136 ? 42.876 30.003 22.506 1.00 34.07 409 VAL A C 1
ATOM 844 O O . VAL A 1 136 ? 43.197 29.213 23.400 1.00 33.95 409 VAL A O 1
ATOM 848 N N . GLN A 1 137 ? 41.633 30.178 22.077 1.00 33.09 410 GLN A N 1
ATOM 849 C CA . GLN A 1 137 ? 40.479 29.485 22.608 1.00 32.04 410 GLN A CA 1
ATOM 850 C C . GLN A 1 137 ? 40.636 27.967 22.546 1.00 30.76 410 GLN A C 1
ATOM 851 O O . GLN A 1 137 ? 40.480 27.279 23.561 1.00 30.62 410 GLN A O 1
ATOM 857 N N . TYR A 1 138 ? 40.943 27.463 21.348 1.00 29.28 411 TYR A N 1
ATOM 858 C CA . TYR A 1 138 ? 41.118 26.035 21.102 1.00 27.57 411 TYR A CA 1
ATOM 859 C C . TYR A 1 138 ? 42.190 25.450 22.015 1.00 26.78 411 TYR A C 1
ATOM 860 O O . TYR A 1 138 ? 41.991 24.421 22.666 1.00 26.14 411 TYR A O 1
ATOM 869 N N . GLN A 1 139 ? 43.314 26.147 22.064 1.00 26.13 412 GLN A N 1
ATOM 870 C CA . GLN A 1 139 ? 44.454 25.740 22.851 1.00 25.86 412 GLN A CA 1
ATOM 871 C C . GLN A 1 139 ? 44.111 25.725 24.345 1.00 25.82 412 GLN A C 1
ATOM 872 O O . GLN A 1 139 ? 44.628 24.891 25.091 1.00 25.79 412 GLN A O 1
ATOM 878 N N . LYS A 1 140 ? 43.237 26.636 24.777 1.00 25.82 413 LYS A N 1
ATOM 879 C CA . LYS A 1 140 ? 42.835 26.709 26.185 1.00 25.61 413 LYS A CA 1
ATOM 880 C C . LYS A 1 140 ? 42.037 25.473 26.601 1.00 25.73 413 LYS A C 1
ATOM 881 O O . LYS A 1 140 ? 42.214 24.968 27.710 1.00 25.64 413 LYS A O 1
ATOM 883 N N . CYS A 1 141 ? 41.192 24.977 25.698 1.00 25.86 414 CYS A N 1
ATOM 884 C CA . CYS A 1 141 ? 40.351 23.798 25.956 1.00 26.39 414 CYS A CA 1
ATOM 885 C C . CYS A 1 141 ? 41.024 22.450 25.710 1.00 26.21 414 CYS A C 1
ATOM 886 O O . CYS A 1 141 ? 40.618 21.437 26.289 1.00 26.05 414 CYS A O 1
ATOM 889 N N . LEU A 1 142 ? 42.027 22.444 24.832 1.00 26.31 415 LEU A N 1
ATOM 890 C CA . LEU A 1 142 ? 42.763 21.229 24.484 1.00 26.07 415 LEU A CA 1
ATOM 891 C C . LEU A 1 142 ? 43.449 20.693 25.722 1.00 26.02 415 LEU A C 1
ATOM 892 O O . LEU A 1 142 ? 43.253 19.544 26.096 1.00 26.16 415 LEU A O 1
ATOM 897 N N . VAL A 1 143 ? 44.258 21.534 26.346 1.00 26.12 416 VAL A N 1
ATOM 898 C CA . VAL A 1 143 ? 44.951 21.169 27.573 1.00 26.62 416 VAL A CA 1
ATOM 899 C C . VAL A 1 143 ? 44.200 21.775 28.763 1.00 26.85 416 VAL A C 1
ATOM 900 O O . VAL A 1 143 ? 43.161 22.424 28.582 1.00 27.04 416 VAL A O 1
ATOM 904 N N . ALA A 1 144 ? 44.688 21.540 29.976 1.00 27.05 417 ALA A N 1
ATOM 905 C CA . ALA A 1 144 ? 44.076 22.156 31.156 1.00 27.38 417 ALA A CA 1
ATOM 906 C C . ALA A 1 144 ? 45.111 22.427 32.249 1.00 27.48 417 ALA A C 1
ATOM 907 O O . ALA A 1 144 ? 45.841 23.418 32.142 1.00 27.55 417 ALA A O 1
#

Foldseek 3Di:
DDDAWKFWDKDWFDDLPVRQQVGVVVVPPDPDPPPGFTFDDQDLFKATQHPPHHGPDMDTLCQWRDWDQYVDQQKIKTWGDDPVNTIMMMMIGHVVGCPVVRVSSVVSVPNVVVVVPD

Solvent-accessible surface area: 6970 Å² total

Nearest PDB structures (foldseek):
  2dyq-assembly1_A  TM=1.005E+00  e=1.321E-21  Homo sapiens
  3dxd-assembly1_A  TM=9.305E-01  e=1.740E-11  Homo sapiens
  5nqh-assembly2_B  TM=9.071E-01  e=1.544E-11  Homo sapiens
  3dxe-assembly1_A  TM=9.343E-01  e=4.818E-11  Homo sapiens
  2roz-assembly1_B  TM=9.069E-01  e=2.737E-10  Mus musculus

Sequence (118 aa):
AQKYEALYGTLPVTKAGDVLNEAIGTLTARGDRNAWVPTLSVSDSLTAHPIQEEPLWQCPVRLVTFIGVGRDPHTFGLIADLGRQSFQCAAFWCQPHAGGLSEAVQAACVQYQKCLVA

Organism: Homo sapiens (NCBI:txid9606)

Radius of gyration: 13.86 Å; Cα contacts (8 Å, |Δi|>4): 232; chains: 1; bounding box: 26×36×36 Å

GO terms:
  GO:0005634 nucleus (C, IDA)
  GO:0005829 cytosol (C, IDA)
  GO:0016020 membrane (C, IDA)
  GO:0050714 positive regulation of protein secretion (P, IDA)
  GO:0050750 low-density lipoprotein particle receptor binding (F, IPI)
  GO:0005737 cytoplasm (C, TAS)
  GO:0005515 protein binding (F, IPI)
  GO:0016604 nuclear body (C, IDA)

Secondary structure (DSSP, 8-state):
------B--EEEES----HHHHHHHHHH---SS--PPB-----S----PPP----SS---GGGEEEEEE-SSTTEEEEEEE-SSS-EEEEEEE-SS-THHHHHHHHHH--HHHHHH--

InterPro domains:
  IPR001202 WW domain [PF00397] (31-59)
  IPR001202 WW domain [PS01159] (35-59)
  IPR001202 WW domain [PS50020] (29-61)
  IPR001202 WW domain [SM00456] (30-61)
  IPR001202 WW domain [cd00201] (32-61)
  IPR006020 PTB/PI domain [PF00640] (119-255)
  IPR006020 PTB/PI domain [PS01179] (119-256)
  IPR006020 PTB/PI domain [PS01179] (290-415)
  IPR006020 PTB/PI domain [SM00462] (114-260)
  IPR006020 PTB/PI domain [SM00462] (286-420)
  IPR011993 PH-like domain superfamily [G3DSA:2.30.29.30] (115-258)
  IP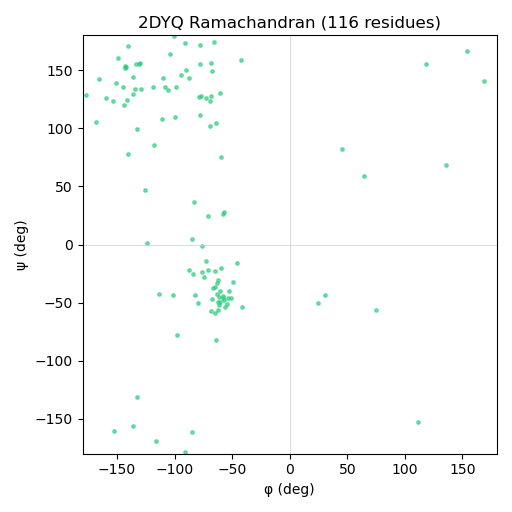R011993 PH-like domain superfamily [G3DSA:2.30.29.30] (276-417)
  IPR036020 WW domain superfamily [SSF51045] (31-55)
  IPR039576 Amyloid beta precursor protein binding family B member 1/2/3 [PTHR14058] (17-480)

B-factor: mean 46.35, std 8.92, range [23.52, 68.3]

CATH classification: 2.30.29.30